Protein AF-A0A7X8IKF0-F1 (afdb_monomer)

Foldseek 3Di:
DVPDDDDDDDLQQLPCVVVVVPDPVNDAFEAEAAADPDALDPPGRDHSLLLVLLLCQLLCCVPVVDFNLVSQVCSVVVVVCCVVRHVVRVVSHPYYHHLHDPCLLLASLVRSVVRLVPDDPPGPCVVVSVVSNVVSVSHHHDDPVPDDLCRPSCSRVPNHPDDD

Secondary structure (DSSP, 8-state):
-TTPPPP--STTTT-GGGGTTS-GGG---EEEE-----BSSSS-B--HHHHHHHHHHHHHHHHH---HHHHHHHHHHHHHHHHHHTGGGGGG-SEEEE---TTHHHHHHHHHHHHHHTS-TTSTTHHHHHHHHHHHHTSPP--GGGS-TT-GGGGTTS--SS--

Mean predicted aligned error: 3.96 Å

Radius of gyration: 17.95 Å; Cα contacts (8 Å, |Δi|>4): 176; chains: 1; bounding box: 54×36×44 Å

Structure (mmCIF, N/CA/C/O backbone):
data_AF-A0A7X8IKF0-F1
#
_entry.id   AF-A0A7X8IKF0-F1
#
loop_
_atom_site.group_PDB
_atom_site.id
_atom_site.type_symbol
_atom_site.label_atom_id
_atom_site.label_alt_id
_atom_site.label_comp_id
_atom_site.label_asym_id
_atom_site.label_entity_id
_atom_site.label_seq_id
_atom_site.pdbx_PDB_ins_code
_atom_site.Cartn_x
_atom_site.Cartn_y
_atom_site.Cartn_z
_atom_site.occupancy
_atom_site.B_iso_or_equiv
_atom_site.auth_seq_id
_atom_site.auth_comp_id
_atom_site.auth_asym_id
_atom_site.auth_atom_id
_atom_site.pdbx_PDB_model_num
ATOM 1 N N . GLY A 1 1 ? -30.289 -1.274 11.430 1.00 74.12 1 GLY A N 1
ATOM 2 C CA . GLY A 1 1 ? -31.127 -1.846 12.493 1.00 74.12 1 GLY A CA 1
ATOM 3 C C . GLY A 1 1 ? -30.448 -1.643 13.827 1.00 74.12 1 GLY A C 1
ATOM 4 O O . GLY A 1 1 ? -29.285 -1.262 13.840 1.00 74.12 1 GLY A O 1
ATOM 5 N N . GLU A 1 2 ? -31.164 -1.858 14.930 1.00 81.75 2 GLU A N 1
ATOM 6 C CA . GLU A 1 2 ? -30.602 -1.733 16.288 1.00 81.75 2 GLU A CA 1
ATOM 7 C C . GLU A 1 2 ? -29.475 -2.749 16.566 1.00 81.75 2 GLU A C 1
ATOM 9 O O . GLU A 1 2 ? -28.573 -2.437 17.336 1.00 81.75 2 GLU A O 1
ATOM 14 N N . ASP A 1 3 ? -29.466 -3.890 15.865 1.00 89.31 3 ASP A N 1
ATOM 15 C CA . ASP A 1 3 ? -28.432 -4.937 15.964 1.00 89.31 3 ASP A CA 1
ATOM 16 C C . ASP A 1 3 ? -27.360 -4.872 14.857 1.00 89.31 3 ASP A C 1
ATOM 18 O O . ASP A 1 3 ? -26.496 -5.748 14.763 1.00 89.31 3 ASP A O 1
ATOM 22 N N . ASP A 1 4 ? -27.408 -3.861 13.985 1.00 90.56 4 ASP A N 1
ATOM 23 C CA . ASP A 1 4 ? -26.472 -3.769 12.863 1.00 90.56 4 ASP A CA 1
ATOM 24 C C . ASP A 1 4 ? -25.158 -3.098 13.273 1.00 90.56 4 ASP A C 1
ATOM 26 O O . ASP A 1 4 ? -25.119 -2.161 14.072 1.00 90.56 4 ASP A O 1
ATOM 30 N N . VAL A 1 5 ? -24.068 -3.524 12.635 1.00 91.88 5 VAL A N 1
ATOM 31 C CA . VAL A 1 5 ? -22.753 -2.890 12.764 1.00 91.88 5 VAL A CA 1
ATOM 32 C C . VAL A 1 5 ? -22.505 -1.983 11.563 1.00 91.88 5 VAL A C 1
ATOM 34 O O . VAL A 1 5 ? -22.558 -2.423 10.415 1.00 91.88 5 VAL A O 1
ATOM 37 N N . LEU A 1 6 ? -22.178 -0.716 11.824 1.00 92.50 6 LEU A N 1
ATOM 38 C CA . LEU A 1 6 ? -21.689 0.202 10.799 1.00 92.50 6 LEU A CA 1
ATOM 39 C C . LEU A 1 6 ? -20.176 0.030 10.632 1.00 92.50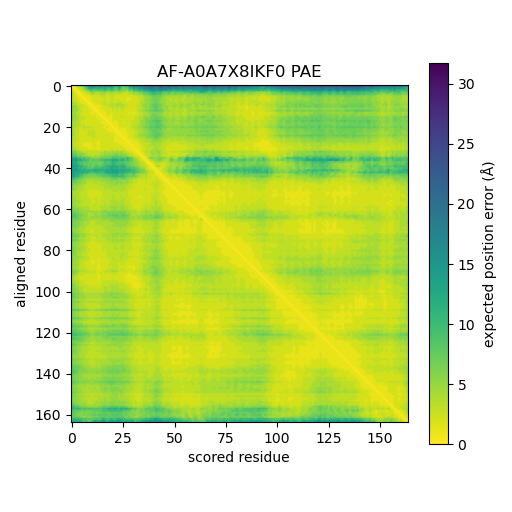 6 LEU A C 1
ATOM 41 O O . LEU A 1 6 ? -19.413 0.266 11.568 1.00 92.50 6 LEU A O 1
ATOM 45 N N . VAL A 1 7 ? -19.740 -0.317 9.422 1.00 94.25 7 VAL A N 1
ATOM 46 C CA . VAL A 1 7 ? -18.319 -0.324 9.060 1.00 94.25 7 VAL A CA 1
ATOM 47 C C . VAL A 1 7 ? -17.986 0.972 8.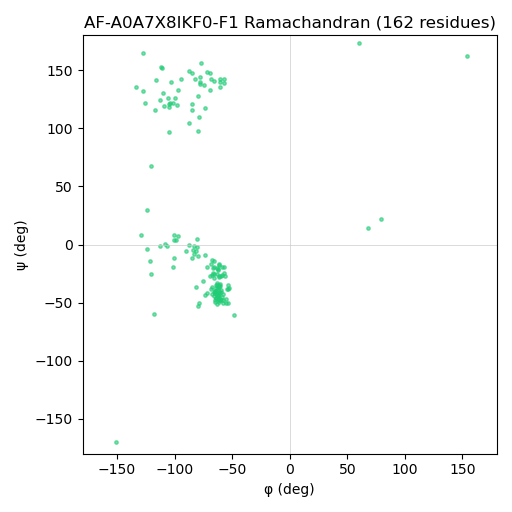332 1.00 94.25 7 VAL A C 1
ATOM 49 O O . VAL A 1 7 ? -18.551 1.268 7.282 1.00 94.25 7 VAL A O 1
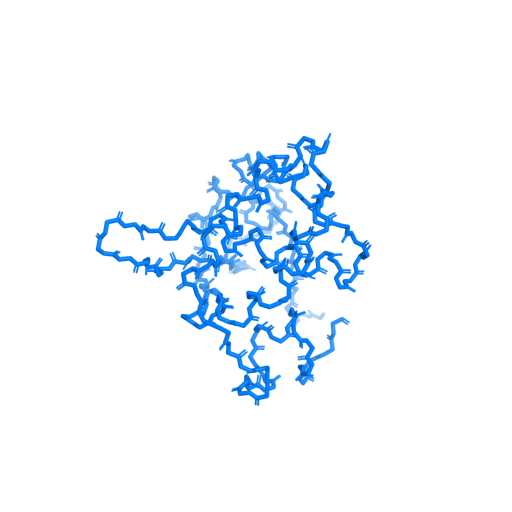ATOM 52 N N . MET A 1 8 ? -17.055 1.742 8.893 1.00 93.38 8 MET A N 1
ATOM 53 C CA . MET A 1 8 ? -16.490 2.931 8.260 1.00 93.38 8 MET A CA 1
ATOM 54 C C . MET A 1 8 ? -15.050 2.635 7.852 1.00 93.38 8 MET A C 1
ATOM 56 O O . MET A 1 8 ? -14.210 2.367 8.709 1.00 93.38 8 MET A O 1
ATOM 60 N N . GLU A 1 9 ? -14.755 2.711 6.557 1.00 93.75 9 GLU A N 1
ATOM 61 C CA . GLU A 1 9 ? -13.388 2.624 6.048 1.00 93.75 9 GLU A CA 1
ATOM 62 C C . GLU A 1 9 ? -12.904 3.964 5.490 1.00 93.75 9 GLU A C 1
ATOM 64 O O . GLU A 1 9 ? -13.678 4.796 5.016 1.00 93.75 9 GLU A O 1
ATOM 69 N N . GLY A 1 10 ? -11.594 4.182 5.551 1.00 92.56 10 GLY A N 1
ATOM 70 C CA . GLY A 1 10 ? -10.968 5.365 4.983 1.00 92.56 10 GLY A CA 1
ATOM 71 C C . GLY A 1 10 ? -9.667 5.721 5.680 1.00 92.56 10 GLY A C 1
ATOM 72 O O . GLY A 1 10 ? -9.398 5.311 6.809 1.00 92.56 10 GLY A O 1
ATOM 73 N N . ILE A 1 11 ? -8.861 6.542 5.010 1.00 91.69 11 ILE A N 1
ATOM 74 C CA . ILE A 1 11 ? -7.538 6.945 5.505 1.00 91.69 11 ILE A CA 1
ATOM 75 C C . ILE A 1 11 ? -7.600 7.753 6.810 1.00 91.69 11 ILE A C 1
ATOM 77 O O . ILE A 1 11 ? -6.629 7.793 7.546 1.00 91.69 11 ILE A O 1
ATOM 81 N N . HIS A 1 12 ? -8.743 8.356 7.131 1.00 93.06 12 HIS A N 1
ATOM 82 C CA . HIS A 1 12 ? -8.936 9.139 8.351 1.00 93.06 12 HIS A CA 1
ATOM 83 C C . HIS A 1 12 ? -9.681 8.376 9.456 1.00 93.06 12 HIS A C 1
ATOM 85 O O . HIS A 1 12 ? -9.977 8.971 10.485 1.00 93.06 12 HIS A O 1
ATOM 91 N N . GLY A 1 13 ? -10.004 7.089 9.272 1.00 92.25 13 GLY A N 1
ATOM 92 C CA . GLY A 1 13 ? -10.953 6.358 10.128 1.00 92.25 13 GLY A CA 1
ATOM 93 C C . GLY A 1 13 ? -10.597 6.282 11.620 1.00 92.25 13 GLY A C 1
ATOM 94 O O . GLY A 1 13 ? -11.479 6.071 12.445 1.00 92.25 13 GLY A O 1
ATOM 95 N N . LEU A 1 14 ? -9.328 6.499 11.982 1.00 94.12 14 LEU A N 1
ATOM 96 C CA . LEU A 1 14 ? -8.857 6.524 13.376 1.00 94.12 14 LEU A CA 1
ATOM 97 C C . LEU A 1 14 ? -8.900 7.916 14.023 1.00 94.12 14 LEU A C 1
ATOM 99 O O . LEU A 1 14 ? -8.608 8.058 15.211 1.00 94.12 14 LEU A O 1
ATOM 103 N N . ASN A 1 15 ? -9.241 8.951 13.257 1.00 94.25 15 ASN A N 1
ATOM 104 C CA . ASN A 1 15 ? -9.368 10.303 13.770 1.00 94.25 15 ASN A CA 1
ATOM 105 C C . ASN A 1 15 ? -10.708 10.454 14.503 1.00 94.25 15 ASN A C 1
ATOM 107 O O . ASN A 1 15 ? -11.772 10.498 13.880 1.00 94.25 15 ASN A O 1
ATOM 111 N N . ASP A 1 16 ? -10.655 10.579 15.831 1.00 92.00 16 ASP A N 1
ATOM 112 C CA . ASP A 1 16 ? -11.846 10.703 16.675 1.00 92.00 16 ASP A CA 1
ATOM 113 C C . ASP A 1 16 ? -12.695 11.946 16.354 1.00 92.00 16 ASP A C 1
ATOM 115 O O . ASP A 1 16 ? -13.884 11.948 16.668 1.00 92.00 16 ASP A O 1
ATOM 119 N N . LEU A 1 17 ? -12.156 12.957 15.653 1.00 93.06 17 LEU A N 1
ATOM 120 C CA . LEU A 1 17 ? -12.950 14.089 15.157 1.00 93.06 17 LEU A CA 1
ATOM 121 C C . LEU A 1 17 ? -14.063 13.652 14.194 1.00 93.06 17 LEU A C 1
ATOM 123 O O . LEU A 1 17 ? -15.140 14.242 14.210 1.00 93.06 17 LEU A O 1
ATOM 127 N N . LEU A 1 18 ? -13.844 12.602 13.391 1.00 91.50 18 LEU A N 1
ATOM 128 C CA . LEU A 1 18 ? -14.869 12.085 12.473 1.00 91.50 18 LEU A CA 1
ATOM 129 C C . LEU A 1 18 ? -16.057 11.455 13.201 1.00 91.50 18 LEU A C 1
ATOM 131 O O . LEU A 1 18 ? -17.155 11.400 12.656 1.00 91.50 18 LEU A O 1
ATOM 135 N N . THR A 1 19 ? -15.833 10.955 14.416 1.00 93.31 19 THR A N 1
ATOM 136 C CA . THR A 1 19 ? -16.830 10.223 15.208 1.00 93.31 19 THR A CA 1
ATOM 137 C C . THR A 1 19 ? -17.033 10.863 16.579 1.00 93.31 19 THR A C 1
ATOM 139 O O . THR A 1 19 ? -17.360 10.178 17.546 1.00 93.31 19 THR A O 1
ATOM 142 N N . ALA A 1 20 ? -16.847 12.184 16.676 1.00 94.69 20 ALA A N 1
ATOM 143 C CA . ALA A 1 20 ? -16.880 12.913 17.943 1.00 94.69 20 ALA A CA 1
ATOM 144 C C . ALA A 1 20 ? -18.236 12.811 18.665 1.00 94.69 20 ALA A C 1
ATOM 146 O O . ALA A 1 20 ? -18.291 12.861 19.891 1.00 94.69 20 ALA A O 1
ATOM 147 N N . SER A 1 21 ? -19.328 12.628 17.917 1.00 95.50 21 SER A N 1
ATOM 148 C CA . SER A 1 21 ? -20.678 12.427 18.456 1.00 95.50 21 SER A CA 1
ATOM 149 C C . SER A 1 21 ? -20.956 10.995 18.933 1.00 95.50 21 SER A C 1
ATOM 151 O O . SER A 1 21 ? -21.984 10.759 19.566 1.00 95.50 21 SER A O 1
ATOM 153 N N . VAL A 1 22 ? -20.070 10.035 18.647 1.00 94.25 22 VAL A N 1
ATOM 154 C CA . VAL A 1 22 ? -20.255 8.617 18.981 1.00 94.25 22 VAL A CA 1
ATOM 155 C C . VAL A 1 22 ? -19.439 8.266 20.233 1.00 94.25 22 VAL A C 1
ATOM 157 O O . VAL A 1 22 ? -18.210 8.402 20.222 1.00 94.25 22 VAL A O 1
ATOM 160 N N . PRO A 1 23 ? -20.073 7.771 21.317 1.00 95.12 23 PRO A N 1
ATOM 161 C CA . PRO A 1 23 ? -19.364 7.370 22.530 1.00 95.12 23 PRO A CA 1
ATOM 162 C C . PRO A 1 23 ? -18.288 6.311 22.262 1.00 95.12 23 PRO A C 1
ATOM 164 O O . PRO A 1 23 ? -18.533 5.349 21.540 1.00 95.12 23 PRO A O 1
ATOM 167 N N . ALA A 1 24 ? -17.120 6.435 22.902 1.00 93.31 24 ALA A N 1
ATOM 168 C CA . ALA A 1 24 ? -15.980 5.530 22.695 1.00 93.31 24 ALA A CA 1
ATOM 169 C C . ALA A 1 24 ? -16.312 4.044 22.905 1.00 93.31 24 ALA A C 1
ATOM 171 O O . ALA A 1 24 ? -15.889 3.214 22.115 1.00 93.31 24 ALA A O 1
ATOM 172 N N . LYS A 1 25 ? -17.146 3.720 23.902 1.00 94.75 25 LYS A N 1
ATOM 173 C CA . LYS A 1 25 ? -17.599 2.346 24.186 1.00 94.75 25 LYS A CA 1
ATOM 174 C C . LYS A 1 25 ? -18.390 1.679 23.050 1.00 94.75 25 LYS A C 1
ATOM 176 O O . LYS A 1 25 ? -18.557 0.468 23.068 1.00 94.75 25 LYS A O 1
ATOM 181 N N . ASN A 1 26 ? -18.890 2.466 22.097 1.00 94.06 26 ASN A N 1
ATOM 182 C CA . ASN A 1 26 ? -19.637 1.984 20.937 1.00 94.06 26 ASN A CA 1
ATOM 183 C C . ASN A 1 26 ? -18.755 1.927 19.677 1.00 94.06 26 ASN A C 1
ATOM 185 O O . ASN A 1 26 ? -19.274 1.749 18.578 1.00 94.06 26 ASN A O 1
ATOM 189 N N . LYS A 1 27 ? -17.439 2.141 19.810 1.00 94.81 27 LYS A N 1
ATOM 190 C CA . LYS A 1 27 ? -16.481 2.155 18.705 1.00 94.81 27 LYS A CA 1
ATOM 191 C C . LYS A 1 27 ? -15.491 1.009 18.867 1.00 94.81 27 LYS A C 1
ATOM 193 O O . LYS A 1 27 ? -15.039 0.731 19.970 1.00 94.81 27 LYS A O 1
ATOM 198 N N . VAL A 1 28 ? -15.133 0.400 17.743 1.00 96.06 28 VAL A N 1
ATOM 199 C CA . VAL A 1 28 ? -13.964 -0.473 17.622 1.00 96.06 28 VAL A CA 1
ATOM 200 C C . VAL A 1 28 ? -13.119 0.068 16.480 1.00 96.06 28 VAL A C 1
ATOM 202 O O . VAL A 1 28 ? -13.600 0.212 15.356 1.00 96.06 28 VAL A O 1
ATOM 205 N N . LYS A 1 29 ? -11.869 0.409 16.774 1.00 96.44 29 LYS A N 1
ATOM 206 C CA . LYS A 1 29 ? -10.918 1.016 15.847 1.00 96.44 29 LYS A CA 1
ATOM 207 C C . LYS A 1 29 ? -9.897 -0.028 15.411 1.00 96.44 29 LYS A C 1
ATOM 209 O O . LYS A 1 29 ? -9.147 -0.558 16.226 1.00 96.44 29 LYS A O 1
ATOM 214 N N . ILE A 1 30 ? -9.861 -0.320 14.114 1.00 96.81 30 ILE A N 1
ATOM 215 C CA . ILE A 1 30 ? -8.927 -1.283 13.521 1.00 96.81 30 ILE A CA 1
ATOM 216 C C . ILE A 1 30 ? -7.960 -0.520 12.624 1.00 96.81 30 ILE A C 1
ATOM 218 O O . ILE A 1 30 ? -8.384 0.173 11.699 1.00 96.81 30 ILE A O 1
ATOM 222 N N . TYR A 1 31 ? -6.662 -0.672 12.868 1.00 96.69 31 TYR A N 1
ATOM 223 C CA . TYR A 1 31 ? -5.628 -0.165 11.976 1.00 96.69 31 TYR A CA 1
ATOM 224 C C . TYR A 1 31 ? -5.015 -1.309 11.175 1.00 96.69 31 TYR A C 1
ATOM 226 O O . TYR A 1 31 ? -4.475 -2.267 11.729 1.00 96.69 31 TYR A O 1
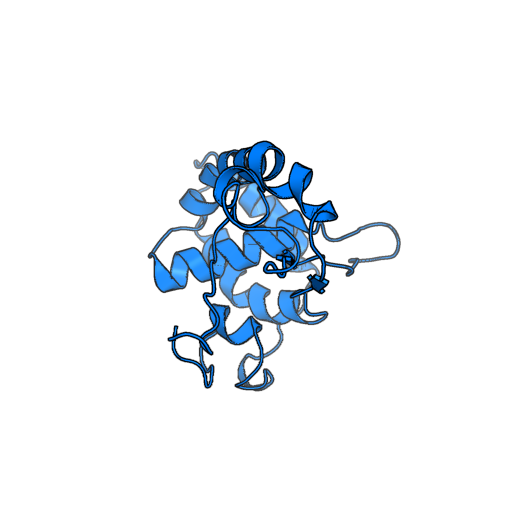ATOM 234 N N . VAL A 1 32 ? -5.095 -1.201 9.849 1.00 94.50 32 VAL A N 1
ATOM 235 C CA . VAL A 1 32 ? -4.502 -2.163 8.920 1.00 94.50 32 VAL A CA 1
ATOM 236 C C . VAL A 1 32 ? -3.242 -1.558 8.316 1.00 94.50 32 VAL A C 1
ATOM 238 O O . VAL A 1 32 ? -3.296 -0.533 7.639 1.00 94.50 32 VAL A O 1
ATOM 241 N N . SER A 1 33 ? -2.105 -2.218 8.519 1.00 92.31 33 SER A N 1
ATOM 242 C CA . SER A 1 33 ? -0.816 -1.799 7.963 1.00 92.31 33 SER A CA 1
ATOM 243 C C . SER A 1 33 ? -0.145 -2.944 7.209 1.00 92.31 33 SER A C 1
ATOM 245 O O . SER A 1 33 ? -0.548 -4.095 7.318 1.00 92.31 33 SER A O 1
ATOM 247 N N . ALA A 1 34 ? 0.860 -2.642 6.393 1.00 90.56 34 ALA A N 1
ATOM 248 C CA . ALA A 1 34 ? 1.646 -3.631 5.655 1.00 90.56 34 ALA A CA 1
ATOM 249 C C . ALA A 1 34 ? 3.112 -3.510 6.074 1.00 90.56 34 ALA A C 1
ATOM 251 O O . ALA A 1 34 ? 3.951 -3.039 5.310 1.00 90.56 34 ALA A O 1
ATOM 252 N N . LEU A 1 35 ? 3.407 -3.864 7.325 1.00 88.94 35 LEU A N 1
ATOM 253 C CA . LEU A 1 35 ? 4.724 -3.712 7.935 1.00 88.94 35 LEU A CA 1
ATOM 254 C C . LEU A 1 35 ? 5.635 -4.853 7.474 1.00 88.94 35 LEU A C 1
ATOM 256 O O . LEU A 1 35 ? 5.576 -5.968 8.000 1.00 88.94 35 LEU A O 1
ATOM 260 N N . ASN A 1 36 ? 6.462 -4.586 6.463 1.00 82.88 36 ASN A N 1
ATOM 261 C CA . ASN A 1 36 ? 7.431 -5.559 5.973 1.00 82.88 36 ASN A CA 1
ATOM 262 C C . ASN A 1 36 ? 8.553 -5.785 6.998 1.00 82.88 36 ASN A C 1
ATOM 264 O O . ASN A 1 36 ? 9.148 -4.833 7.515 1.00 82.88 36 ASN A O 1
ATOM 268 N N . GLN A 1 37 ? 8.855 -7.060 7.237 1.00 79.56 37 GLN A N 1
ATOM 269 C CA . GLN A 1 37 ? 9.885 -7.5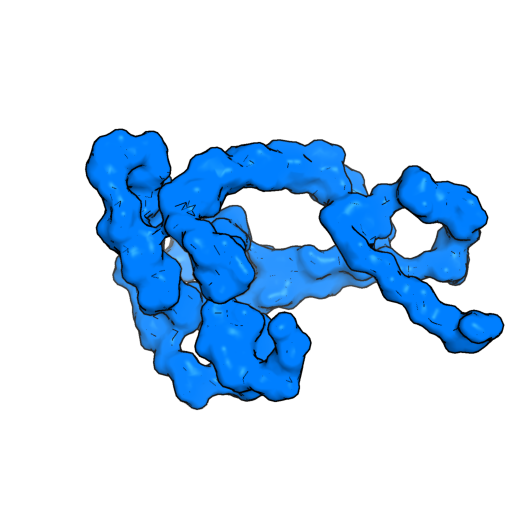16 8.176 1.00 79.56 37 GLN A CA 1
ATOM 270 C C . GLN A 1 37 ? 11.072 -8.194 7.473 1.00 79.56 37 GLN A C 1
ATOM 272 O O . GLN A 1 37 ? 12.019 -8.606 8.133 1.00 79.56 37 GLN A O 1
ATOM 277 N N . LEU A 1 38 ? 11.030 -8.325 6.143 1.00 84.56 38 LEU A N 1
ATOM 278 C CA . LEU A 1 38 ? 12.090 -8.979 5.382 1.00 84.56 38 LEU A CA 1
ATOM 279 C C . LEU A 1 38 ? 13.300 -8.072 5.187 1.00 84.56 38 LEU A C 1
ATOM 281 O O . LEU A 1 38 ? 13.169 -6.901 4.819 1.00 84.56 38 LEU A O 1
ATOM 285 N N . ASN A 1 39 ? 14.471 -8.682 5.315 1.00 85.44 39 ASN A N 1
ATOM 286 C CA . ASN A 1 39 ? 15.738 -8.101 4.913 1.00 85.44 39 ASN A CA 1
ATOM 287 C C . ASN A 1 39 ? 16.294 -8.868 3.706 1.00 85.44 39 ASN A C 1
ATOM 289 O O . ASN A 1 39 ? 15.993 -10.047 3.522 1.00 85.44 39 ASN A O 1
ATOM 293 N N . ILE A 1 40 ? 17.096 -8.193 2.886 1.00 83.31 40 ILE A N 1
ATOM 294 C CA . ILE A 1 40 ? 17.874 -8.821 1.809 1.00 83.31 40 ILE A CA 1
ATOM 295 C C . ILE A 1 40 ? 19.018 -9.636 2.425 1.00 83.31 40 ILE A C 1
ATOM 297 O O . ILE A 1 40 ? 19.277 -10.763 2.011 1.00 83.31 40 ILE A O 1
ATOM 301 N N . ASP A 1 41 ? 19.666 -9.070 3.442 1.00 82.38 41 ASP A N 1
ATOM 302 C CA . ASP A 1 41 ? 20.717 -9.694 4.241 1.00 82.38 41 ASP A CA 1
ATOM 303 C C . ASP A 1 41 ? 20.712 -9.109 5.670 1.00 82.38 41 ASP A C 1
ATOM 305 O O . ASP A 1 41 ? 19.793 -8.390 6.058 1.00 82.38 41 ASP A O 1
ATOM 309 N N . ASN A 1 42 ? 21.730 -9.408 6.478 1.00 83.88 42 ASN A N 1
ATOM 310 C CA . ASN A 1 42 ? 21.796 -8.962 7.876 1.00 83.88 42 ASN A CA 1
ATOM 311 C C . ASN A 1 42 ? 21.915 -7.436 8.065 1.00 83.88 42 ASN A C 1
ATOM 313 O O . ASN A 1 42 ? 21.717 -6.956 9.178 1.00 83.88 42 ASN A O 1
ATOM 317 N N . HIS A 1 43 ? 22.239 -6.679 7.017 1.00 85.81 43 HIS A N 1
ATOM 318 C CA . HIS A 1 43 ? 22.494 -5.237 7.075 1.00 85.81 43 HIS A CA 1
ATOM 319 C C . HIS A 1 43 ? 21.535 -4.435 6.184 1.00 85.81 43 HIS A C 1
ATOM 321 O O . HIS A 1 43 ? 21.262 -3.268 6.460 1.00 85.81 43 HIS A O 1
ATOM 327 N N . ASN A 1 44 ? 20.985 -5.056 5.139 1.00 83.62 44 ASN A N 1
ATOM 328 C CA . ASN A 1 44 ? 20.127 -4.416 4.152 1.00 83.62 44 ASN A CA 1
ATOM 329 C C . ASN A 1 44 ? 18.661 -4.792 4.374 1.00 83.62 44 ASN A C 1
ATOM 331 O O . ASN A 1 44 ? 18.179 -5.830 3.914 1.00 83.62 44 ASN A O 1
ATOM 335 N N . ARG A 1 45 ? 17.923 -3.919 5.064 1.00 87.06 45 ARG A N 1
ATOM 336 C CA . ARG A 1 45 ? 16.473 -4.058 5.245 1.00 87.06 45 ARG A CA 1
ATOM 337 C C . ARG A 1 45 ?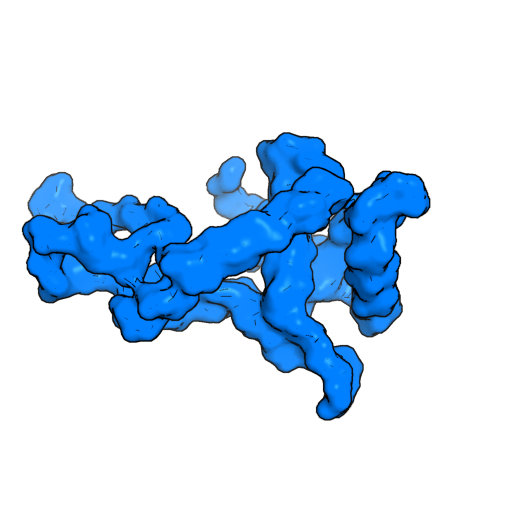 15.713 -3.635 3.990 1.00 87.06 45 ARG A C 1
ATOM 339 O O . ARG A 1 45 ? 16.063 -2.640 3.365 1.00 87.06 45 ARG A O 1
ATOM 346 N N . ILE A 1 46 ? 14.610 -4.323 3.689 1.00 90.19 46 ILE A N 1
ATOM 347 C CA . ILE A 1 46 ? 13.646 -3.855 2.688 1.00 90.19 46 ILE A CA 1
ATOM 348 C C . ILE A 1 46 ? 12.660 -2.888 3.364 1.00 90.19 46 ILE A C 1
ATOM 350 O O . ILE A 1 46 ? 11.904 -3.311 4.252 1.00 90.19 46 ILE A O 1
ATOM 354 N N . PRO A 1 47 ? 12.636 -1.597 2.982 1.00 91.56 47 PRO A N 1
ATOM 355 C CA . PRO A 1 47 ? 11.759 -0.621 3.610 1.00 91.56 47 PRO A CA 1
ATOM 356 C C . PRO A 1 47 ? 10.283 -0.989 3.445 1.00 91.56 47 PRO A C 1
ATOM 358 O O . PRO A 1 47 ? 9.812 -1.293 2.351 1.00 91.56 47 PRO A O 1
ATOM 361 N N . THR A 1 48 ? 9.512 -0.874 4.528 1.00 92.44 48 THR A N 1
ATOM 362 C CA . THR A 1 48 ? 8.046 -1.019 4.493 1.00 92.44 48 THR A CA 1
ATOM 363 C C . THR A 1 48 ? 7.402 -0.115 3.437 1.00 92.44 48 THR A C 1
ATOM 365 O O . THR A 1 48 ? 6.450 -0.514 2.768 1.00 92.44 48 THR A O 1
ATOM 368 N N . THR A 1 49 ? 7.924 1.100 3.266 1.0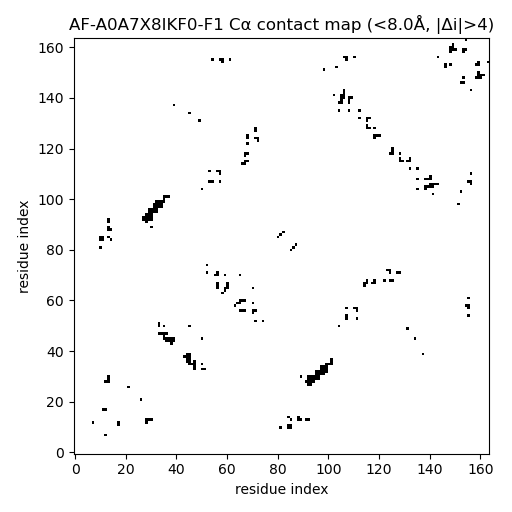0 93.88 49 THR A N 1
ATOM 369 C CA . THR A 1 49 ? 7.449 2.061 2.265 1.00 93.88 49 THR A CA 1
ATOM 370 C C . THR A 1 49 ? 7.570 1.527 0.844 1.00 93.88 49 THR A C 1
ATOM 372 O O . THR A 1 49 ? 6.666 1.758 0.049 1.00 93.88 49 THR A O 1
ATOM 375 N N . ASP A 1 50 ? 8.618 0.763 0.541 1.00 94.69 50 ASP A N 1
ATOM 376 C CA . ASP A 1 50 ? 8.848 0.224 -0.798 1.00 94.69 50 ASP A CA 1
ATOM 377 C C . ASP A 1 50 ? 7.883 -0.918 -1.098 1.00 94.69 50 ASP A C 1
ATOM 379 O O . ASP A 1 50 ? 7.253 -0.928 -2.152 1.00 94.69 50 ASP A O 1
ATOM 383 N N . CYS A 1 51 ? 7.664 -1.831 -0.146 1.00 94.50 51 CYS A N 1
ATOM 384 C CA . CYS A 1 51 ? 6.641 -2.868 -0.297 1.00 94.50 51 CYS A CA 1
ATOM 385 C C . CYS A 1 51 ? 5.247 -2.255 -0.514 1.00 94.50 51 CYS A C 1
ATOM 387 O O . CYS A 1 51 ? 4.500 -2.688 -1.393 1.00 94.50 51 CYS A O 1
ATOM 389 N N . ARG A 1 52 ? 4.906 -1.202 0.242 1.00 95.50 52 ARG A N 1
ATOM 390 C CA . ARG A 1 52 ? 3.632 -0.475 0.094 1.00 95.50 52 ARG A CA 1
ATOM 391 C C . ARG A 1 52 ? 3.523 0.232 -1.256 1.00 95.50 52 ARG A C 1
ATOM 393 O O . ARG A 1 52 ? 2.458 0.194 -1.871 1.00 95.50 52 ARG A O 1
ATOM 400 N N . LEU A 1 53 ? 4.613 0.825 -1.737 1.00 96.88 53 LEU A N 1
ATOM 401 C CA . LEU A 1 53 ? 4.683 1.439 -3.059 1.00 96.88 53 LEU A CA 1
ATOM 402 C C . LEU A 1 53 ? 4.489 0.400 -4.170 1.00 96.88 53 LEU A C 1
ATOM 404 O O . LEU A 1 53 ? 3.715 0.644 -5.091 1.00 96.88 53 LEU A O 1
ATOM 408 N N . LEU A 1 54 ? 5.110 -0.778 -4.064 1.00 97.00 54 LEU A N 1
ATOM 409 C CA . LEU A 1 54 ? 4.939 -1.864 -5.035 1.00 97.00 54 LEU A CA 1
ATOM 410 C C . LEU A 1 54 ? 3.497 -2.386 -5.060 1.00 97.00 54 LEU A C 1
ATOM 412 O O . LEU A 1 54 ? 2.917 -2.494 -6.141 1.00 97.00 54 LEU A O 1
ATOM 416 N N . ARG A 1 55 ? 2.884 -2.630 -3.891 1.00 96.00 55 ARG A N 1
ATOM 417 C CA . ARG A 1 55 ? 1.449 -2.968 -3.791 1.00 96.00 55 ARG A CA 1
ATOM 418 C C . ARG A 1 55 ? 0.590 -1.927 -4.497 1.00 96.00 55 ARG A C 1
ATOM 420 O O . ARG A 1 55 ? -0.245 -2.264 -5.334 1.00 96.00 55 ARG A O 1
ATOM 427 N N . ARG A 1 56 ? 0.822 -0.649 -4.182 1.00 95.56 56 ARG A N 1
ATOM 428 C CA . ARG A 1 56 ? 0.081 0.464 -4.775 1.00 95.56 56 ARG A CA 1
ATOM 429 C C . ARG A 1 56 ? 0.277 0.537 -6.282 1.00 95.56 56 ARG A C 1
ATOM 431 O O . ARG A 1 56 ? -0.699 0.737 -6.984 1.00 95.56 56 ARG A O 1
ATOM 438 N N . MET A 1 57 ? 1.496 0.365 -6.776 1.00 97.25 57 MET A N 1
ATOM 439 C CA . MET A 1 57 ? 1.806 0.413 -8.203 1.00 97.25 57 MET A CA 1
ATOM 440 C C . MET A 1 57 ? 1.071 -0.678 -8.977 1.00 97.25 57 MET A C 1
ATOM 442 O O . MET A 1 57 ? 0.434 -0.380 -9.982 1.00 97.25 57 MET A O 1
ATOM 446 N N . VAL A 1 58 ? 1.113 -1.921 -8.489 1.00 96.69 58 VAL A N 1
ATOM 447 C CA . VAL A 1 58 ? 0.423 -3.042 -9.138 1.00 96.69 58 VAL A CA 1
ATOM 448 C C . VAL A 1 58 ? -1.093 -2.829 -9.110 1.00 96.69 58 VAL A C 1
ATOM 450 O O . VAL A 1 58 ? -1.743 -2.928 -10.148 1.00 96.69 58 VAL A O 1
ATOM 453 N N . ARG A 1 59 ? -1.651 -2.438 -7.958 1.00 94.31 59 ARG A N 1
ATOM 454 C CA . ARG A 1 59 ? -3.087 -2.160 -7.812 1.00 94.31 59 ARG A CA 1
ATOM 455 C C . ARG A 1 59 ? -3.548 -0.985 -8.676 1.00 94.31 59 ARG A C 1
ATOM 457 O O . ARG A 1 59 ? -4.533 -1.094 -9.396 1.00 94.31 59 ARG A O 1
ATOM 464 N N . ASP A 1 60 ? -2.866 0.154 -8.597 1.00 94.19 60 ASP A N 1
ATOM 465 C CA . ASP A 1 60 ? -3.246 1.364 -9.328 1.00 94.19 60 ASP A CA 1
ATOM 466 C C . ASP A 1 60 ? -3.145 1.130 -10.848 1.00 94.19 60 ASP A C 1
ATOM 468 O O . ASP A 1 60 ? -3.991 1.616 -11.598 1.00 94.19 60 ASP A O 1
ATOM 472 N N . HIS A 1 61 ? -2.180 0.330 -11.313 1.00 95.44 61 HIS A N 1
ATOM 473 C CA . HIS A 1 61 ? -2.131 -0.092 -12.711 1.00 95.44 61 HIS A CA 1
ATOM 474 C C . HIS A 1 61 ? -3.331 -0.968 -13.088 1.00 95.44 61 HIS A C 1
ATOM 476 O O . HIS A 1 61 ? -4.014 -0.688 -14.070 1.00 95.44 61 HIS A O 1
ATOM 482 N N . GLN A 1 62 ? -3.619 -1.992 -12.283 1.00 91.38 62 GLN A N 1
ATOM 483 C CA . GLN A 1 62 ? -4.665 -2.970 -12.567 1.00 91.38 62 GLN A CA 1
ATOM 484 C C . GLN A 1 62 ? -6.079 -2.374 -12.551 1.00 91.38 62 GLN A C 1
ATOM 486 O O . GLN A 1 62 ? -6.869 -2.662 -13.446 1.00 91.38 62 GLN A O 1
ATOM 491 N N . TYR A 1 63 ? -6.404 -1.546 -11.556 1.00 90.25 63 TYR A N 1
ATOM 492 C CA . TYR A 1 63 ? -7.771 -1.049 -11.351 1.00 90.25 63 TYR A CA 1
ATOM 493 C C . TYR A 1 63 ? -7.997 0.378 -11.858 1.00 90.25 63 TYR A C 1
ATOM 495 O O . TYR A 1 63 ? -9.141 0.788 -12.033 1.00 90.25 63 TYR A O 1
ATOM 503 N N . ARG A 1 64 ? -6.933 1.167 -12.061 1.00 90.56 64 ARG A N 1
ATOM 504 C CA . ARG A 1 64 ? -7.040 2.588 -12.451 1.00 90.56 64 ARG A CA 1
ATOM 505 C C . ARG A 1 64 ? -6.287 2.924 -13.736 1.00 90.56 64 ARG A C 1
ATOM 507 O O . ARG A 1 64 ? -6.356 4.064 -14.184 1.00 90.56 64 ARG A O 1
ATOM 514 N N . GLY A 1 65 ? -5.563 1.965 -14.318 1.00 93.62 65 GLY A N 1
ATOM 515 C CA . GLY A 1 65 ? -4.787 2.166 -15.541 1.00 93.62 65 GLY A CA 1
ATOM 516 C C . GLY A 1 65 ? -3.582 3.095 -15.375 1.00 93.62 65 GLY A C 1
ATOM 517 O O . GLY A 1 65 ? -3.025 3.543 -16.374 1.00 93.62 65 GLY A O 1
ATOM 518 N N . TYR A 1 66 ? -3.165 3.405 -14.142 1.00 95.94 66 TYR A N 1
ATOM 519 C CA . TYR A 1 66 ? -2.015 4.281 -13.920 1.00 95.94 66 TYR A CA 1
ATOM 520 C C . TYR A 1 66 ? -0.709 3.614 -14.362 1.00 95.94 66 TYR A C 1
ATOM 522 O O . TYR A 1 66 ? -0.485 2.414 -14.186 1.00 95.94 66 TYR A O 1
ATOM 530 N N . SER A 1 67 ? 0.184 4.413 -14.936 1.00 96.94 67 SER A N 1
ATOM 531 C CA . SER A 1 67 ? 1.564 4.017 -15.208 1.00 96.94 67 SER A CA 1
ATOM 532 C C . SER A 1 67 ? 2.407 4.045 -13.929 1.00 96.94 67 SER A C 1
ATOM 534 O O . SER A 1 67 ? 2.135 4.815 -13.004 1.00 96.94 67 SER A O 1
ATOM 536 N N . ALA A 1 68 ? 3.506 3.277 -13.896 1.00 97.25 68 ALA A N 1
ATOM 537 C CA . ALA A 1 68 ? 4.470 3.342 -12.791 1.00 97.25 68 ALA A CA 1
ATOM 538 C C . ALA A 1 68 ? 4.968 4.771 -12.546 1.00 97.25 68 ALA A C 1
ATOM 540 O O . ALA A 1 68 ? 5.093 5.190 -11.400 1.00 97.25 68 ALA A O 1
ATOM 541 N N . ARG A 1 69 ? 5.190 5.545 -13.618 1.00 97.50 69 ARG A N 1
ATOM 542 C CA . ARG A 1 69 ? 5.579 6.956 -13.529 1.00 97.50 69 ARG A CA 1
ATOM 543 C C . ARG A 1 69 ? 4.584 7.761 -12.694 1.00 97.50 69 ARG A C 1
ATOM 545 O O . ARG A 1 69 ? 5.002 8.483 -11.800 1.00 97.50 69 ARG A O 1
ATOM 552 N N . GLU A 1 70 ? 3.289 7.644 -12.978 1.00 97.19 70 GLU A N 1
ATOM 553 C CA . GLU A 1 70 ? 2.252 8.398 -12.264 1.00 97.19 70 GLU A CA 1
ATOM 554 C C . GLU A 1 70 ? 2.173 8.009 -10.790 1.00 97.19 70 GLU A C 1
ATOM 556 O O . GLU A 1 70 ? 2.074 8.890 -9.934 1.00 97.19 70 GLU A O 1
ATOM 561 N N . THR A 1 71 ? 2.266 6.713 -10.479 1.00 97.19 71 THR A N 1
ATOM 562 C CA . THR A 1 71 ? 2.309 6.248 -9.087 1.00 97.19 71 THR A CA 1
ATOM 563 C C . THR A 1 71 ? 3.538 6.789 -8.357 1.00 97.19 71 THR A C 1
ATOM 565 O O . THR A 1 71 ? 3.398 7.302 -7.250 1.00 97.19 71 THR A O 1
ATOM 568 N N . LEU A 1 72 ? 4.723 6.717 -8.974 1.00 97.44 72 LEU A N 1
ATOM 569 C CA . LEU A 1 72 ? 5.975 7.199 -8.387 1.00 97.44 72 LEU A CA 1
ATOM 570 C C . LEU A 1 72 ? 5.943 8.709 -8.135 1.00 97.44 72 LEU A C 1
ATOM 572 O O . LEU A 1 72 ? 6.313 9.153 -7.054 1.00 97.44 72 LEU A O 1
ATOM 576 N N . THR A 1 73 ? 5.452 9.500 -9.094 1.00 95.81 73 THR A N 1
ATOM 577 C CA . THR A 1 73 ? 5.360 10.959 -8.939 1.00 95.81 73 THR A CA 1
ATOM 578 C C . THR A 1 73 ? 4.431 11.361 -7.792 1.00 95.81 73 THR A C 1
ATOM 580 O O . THR A 1 73 ? 4.744 12.294 -7.065 1.00 95.81 73 THR A O 1
ATOM 583 N N . ARG A 1 74 ? 3.320 10.643 -7.586 1.00 94.94 74 ARG A N 1
ATOM 584 C CA . ARG A 1 74 ? 2.349 10.937 -6.513 1.00 94.94 74 ARG A CA 1
ATOM 585 C C . ARG A 1 74 ? 2.735 10.354 -5.154 1.00 94.94 74 ARG A C 1
ATOM 587 O O . ARG A 1 74 ? 2.052 10.607 -4.165 1.00 94.94 74 ARG A O 1
ATOM 594 N N . TRP A 1 75 ? 3.774 9.521 -5.085 1.00 95.50 75 TRP A N 1
ATOM 595 C CA . TRP A 1 75 ? 4.106 8.796 -3.859 1.00 95.50 75 TRP A CA 1
ATOM 596 C C . TRP A 1 75 ? 4.493 9.730 -2.709 1.00 95.50 75 TRP A C 1
ATOM 598 O O . TRP A 1 75 ? 4.127 9.464 -1.567 1.00 95.50 75 TRP A O 1
ATOM 608 N N . VAL A 1 76 ? 5.160 10.847 -3.009 1.00 93.31 76 VAL A N 1
ATOM 609 C CA . VAL A 1 76 ? 5.528 11.857 -2.004 1.00 93.31 76 VAL A CA 1
ATOM 610 C C . VAL A 1 76 ? 4.279 12.454 -1.352 1.00 93.31 76 VAL A C 1
ATOM 612 O O . VAL A 1 76 ? 4.166 12.409 -0.130 1.00 93.31 76 VAL A O 1
ATOM 615 N N . ASP A 1 77 ? 3.296 12.887 -2.146 1.00 95.19 77 ASP A N 1
ATOM 616 C CA . ASP A 1 77 ? 2.036 13.450 -1.634 1.00 95.19 77 ASP A CA 1
ATOM 617 C C . ASP A 1 77 ? 1.275 12.445 -0.763 1.00 95.19 77 ASP A C 1
ATOM 619 O O . ASP A 1 77 ? 0.707 12.785 0.274 1.00 95.19 77 ASP A O 1
ATOM 623 N N . VAL A 1 78 ? 1.284 11.172 -1.171 1.00 94.81 78 VAL A N 1
ATOM 624 C CA . VAL A 1 78 ? 0.681 10.081 -0.398 1.00 94.81 78 VAL A CA 1
ATOM 625 C C . VAL A 1 78 ? 1.371 9.944 0.954 1.00 94.81 78 VAL A C 1
ATOM 627 O O . VAL A 1 78 ? 0.689 9.880 1.973 1.00 94.81 78 VAL A O 1
ATOM 630 N N . ARG A 1 79 ? 2.707 9.927 0.978 1.00 95.00 79 ARG A N 1
ATOM 631 C CA . ARG A 1 79 ? 3.491 9.823 2.213 1.00 95.00 79 ARG A CA 1
ATOM 632 C C . ARG A 1 79 ? 3.254 11.020 3.125 1.00 95.00 79 ARG A C 1
ATOM 634 O O . ARG A 1 79 ? 3.017 10.822 4.309 1.00 95.00 79 ARG A O 1
ATOM 641 N N . GLU A 1 80 ? 3.236 12.237 2.592 1.00 95.56 80 GLU A N 1
ATOM 642 C CA . GLU A 1 80 ? 2.900 13.423 3.382 1.00 95.56 80 GLU A CA 1
ATOM 643 C C . GLU A 1 80 ? 1.484 13.358 3.961 1.00 95.56 80 GLU A C 1
ATOM 645 O O . GLU A 1 80 ? 1.262 13.726 5.115 1.00 95.56 80 GLU A O 1
ATOM 650 N N . GLY A 1 81 ? 0.523 12.880 3.168 1.00 94.94 81 GLY A N 1
ATOM 651 C CA . GLY A 1 81 ? -0.842 12.653 3.622 1.00 94.94 81 GLY A CA 1
ATOM 652 C C . GLY A 1 81 ? -0.900 11.653 4.777 1.00 94.94 81 GLY A C 1
ATOM 653 O O . GLY A 1 81 ? -1.621 11.891 5.744 1.00 94.94 81 GLY A O 1
ATOM 654 N N . GLU A 1 82 ? -0.113 10.579 4.709 1.00 94.56 82 GLU A N 1
ATOM 655 C CA . GLU A 1 82 ? -0.006 9.566 5.763 1.00 94.56 82 GLU A CA 1
ATOM 656 C C . GLU A 1 82 ? 0.590 10.120 7.063 1.00 94.56 82 GLU A C 1
ATOM 658 O O . GLU A 1 82 ? 0.012 9.912 8.130 1.00 94.56 82 GLU A O 1
ATOM 663 N N . GLU A 1 83 ? 1.699 10.860 6.973 1.00 95.12 83 GLU A N 1
ATOM 664 C CA . GLU A 1 83 ? 2.372 11.481 8.126 1.00 95.12 83 GLU A CA 1
ATOM 665 C C . GLU A 1 83 ? 1.469 12.488 8.848 1.00 95.12 83 GLU A C 1
ATOM 667 O O . GLU A 1 83 ? 1.488 12.578 10.071 1.00 95.12 83 GLU A O 1
ATOM 672 N N . LYS A 1 84 ? 0.642 13.231 8.104 1.00 94.44 84 LYS A N 1
ATOM 673 C CA . LYS A 1 84 ? -0.256 14.242 8.683 1.00 94.44 84 LYS A CA 1
ATOM 674 C C . LYS A 1 84 ? -1.538 13.634 9.251 1.00 94.44 84 LYS A C 1
ATOM 676 O O . LYS A 1 84 ? -2.052 14.122 10.252 1.00 94.44 84 LYS A O 1
ATOM 681 N N . ASN A 1 85 ? -2.082 12.607 8.597 1.00 93.69 85 ASN A N 1
ATOM 682 C CA . ASN A 1 85 ? -3.473 12.204 8.812 1.00 93.69 85 ASN A CA 1
ATOM 683 C C . ASN A 1 85 ? -3.681 10.769 9.296 1.00 93.69 85 ASN A C 1
ATOM 685 O O . ASN A 1 85 ? -4.794 10.454 9.707 1.00 93.69 85 ASN A O 1
ATOM 689 N N . ILE A 1 86 ? -2.666 9.905 9.215 1.00 94.12 86 ILE A N 1
ATOM 690 C CA . ILE A 1 86 ? -2.797 8.477 9.540 1.00 94.12 86 ILE A CA 1
ATOM 691 C C . ILE A 1 86 ? -1.894 8.115 10.716 1.00 94.12 86 ILE A C 1
ATOM 693 O O . ILE A 1 86 ? -2.387 7.687 11.757 1.00 94.12 86 ILE A O 1
ATOM 697 N N . PHE A 1 87 ? -0.581 8.320 10.585 1.00 94.25 87 PHE A N 1
ATOM 698 C CA . PHE A 1 87 ? 0.383 7.886 11.602 1.00 94.25 87 PHE A CA 1
ATOM 699 C C . PHE A 1 87 ? 0.203 8.528 12.981 1.00 94.25 87 PHE A C 1
ATOM 701 O O . PHE A 1 87 ? 0.372 7.802 13.960 1.00 94.25 87 PHE A O 1
ATOM 708 N N . PRO A 1 88 ? -0.213 9.804 13.115 1.00 95.81 88 PRO A N 1
ATOM 709 C CA . PRO A 1 88 ? -0.485 10.386 14.429 1.00 95.81 88 PRO A CA 1
ATOM 710 C C . PRO A 1 88 ? -1.622 9.691 15.189 1.00 95.81 88 PRO A C 1
ATOM 712 O O . PRO A 1 88 ? -1.688 9.789 16.409 1.00 95.81 88 PRO A O 1
ATOM 715 N N . PHE A 1 89 ? -2.514 8.992 14.481 1.00 95.12 89 PHE A N 1
ATOM 716 C CA . PHE A 1 89 ? -3.704 8.361 15.056 1.00 95.12 89 PHE A CA 1
ATOM 717 C C . PHE A 1 89 ? -3.594 6.835 15.151 1.00 95.12 89 PHE A C 1
ATOM 719 O O . PHE A 1 89 ? -4.525 6.196 15.633 1.00 95.12 89 PHE A O 1
ATOM 726 N N . GLN A 1 90 ? -2.491 6.229 14.698 1.00 93.44 90 GLN A N 1
ATOM 727 C CA . GLN A 1 90 ? -2.369 4.766 14.642 1.00 93.44 90 GLN A CA 1
ATOM 728 C C . GLN A 1 90 ? -2.426 4.098 16.025 1.00 93.44 90 GLN A C 1
ATOM 730 O O . GLN A 1 90 ? -2.994 3.018 16.155 1.00 93.44 90 GLN A O 1
ATOM 735 N N . GLU A 1 91 ? -1.911 4.771 17.058 1.00 92.44 91 GLU A N 1
ATOM 736 C CA . GLU A 1 91 ? -1.925 4.297 18.452 1.00 92.44 91 GLU A CA 1
ATOM 737 C C . GLU A 1 91 ? -3.318 4.390 19.101 1.00 92.44 91 GLU A C 1
ATOM 739 O O . GLU A 1 91 ? -3.535 3.862 20.186 1.00 92.44 91 GLU A O 1
ATOM 744 N N . ASN A 1 92 ? -4.288 5.031 18.436 1.00 92.62 92 ASN A N 1
ATOM 745 C CA . ASN A 1 92 ? -5.678 5.076 18.899 1.00 92.62 92 ASN A CA 1
ATOM 746 C C . ASN A 1 92 ? -6.478 3.829 18.496 1.00 92.62 92 ASN A C 1
ATOM 748 O O . ASN A 1 92 ? -7.682 3.778 18.761 1.00 92.62 92 ASN A O 1
ATOM 752 N N . ALA A 1 93 ? -5.867 2.886 17.776 1.00 95.88 93 ALA A N 1
ATOM 753 C CA . ALA A 1 93 ? -6.520 1.659 17.355 1.00 95.88 93 ALA A CA 1
ATOM 754 C C . ALA A 1 93 ? -6.600 0.649 18.505 1.00 95.88 93 ALA A C 1
ATOM 756 O O . ALA A 1 93 ? -5.627 0.426 19.219 1.00 95.88 93 ALA A O 1
ATOM 757 N N . ASP A 1 94 ? -7.747 -0.015 18.624 1.00 96.62 94 ASP A N 1
ATOM 758 C CA . ASP A 1 94 ? -7.942 -1.125 19.558 1.00 96.62 94 ASP A CA 1
ATOM 759 C C . ASP A 1 94 ? -7.261 -2.403 19.042 1.00 96.62 94 ASP A C 1
ATOM 761 O O . ASP A 1 94 ? -6.776 -3.225 19.819 1.00 96.62 94 ASP A O 1
ATOM 765 N N . TYR A 1 95 ? -7.199 -2.561 17.714 1.00 97.12 95 TYR A N 1
ATOM 766 C CA . TYR A 1 95 ? -6.580 -3.708 17.055 1.00 97.12 95 TYR A CA 1
ATOM 767 C C . TYR A 1 95 ? -5.671 -3.280 15.907 1.00 97.12 95 TYR A C 1
ATOM 769 O O . TYR A 1 95 ? -6.040 -2.473 15.051 1.00 97.12 95 TYR A O 1
ATOM 777 N N . MET A 1 96 ? -4.498 -3.905 15.853 1.00 95.19 96 MET A N 1
ATOM 778 C CA . MET A 1 96 ? -3.530 -3.766 14.773 1.00 95.19 96 MET A CA 1
ATOM 779 C C . MET A 1 96 ? -3.542 -5.027 13.911 1.00 95.19 96 MET A C 1
ATOM 781 O O . MET A 1 96 ? -3.314 -6.126 14.416 1.00 95.19 96 MET A O 1
ATOM 785 N N . PHE A 1 97 ? -3.733 -4.878 12.602 1.00 94.88 97 PHE A N 1
ATOM 786 C CA . PHE A 1 97 ? -3.616 -5.980 11.652 1.00 94.88 97 PHE A CA 1
ATOM 787 C C . PHE A 1 97 ? -2.483 -5.723 10.660 1.00 94.88 97 PHE A C 1
ATOM 789 O O . PHE A 1 97 ? -2.533 -4.799 9.844 1.00 94.88 97 PHE A O 1
ATOM 796 N N . ASN A 1 98 ? -1.452 -6.569 10.710 1.00 93.69 98 ASN A N 1
ATOM 797 C CA . ASN A 1 98 ? -0.382 -6.541 9.727 1.00 93.69 98 ASN A CA 1
ATOM 798 C C . ASN A 1 98 ? -0.746 -7.412 8.519 1.00 93.69 98 ASN A C 1
ATOM 800 O O . ASN A 1 98 ? -0.667 -8.634 8.562 1.00 93.69 98 ASN A O 1
ATOM 804 N N . SER A 1 99 ? -1.105 -6.755 7.426 1.00 94.12 99 SER A N 1
ATOM 805 C CA . SER A 1 99 ? -1.408 -7.352 6.130 1.00 94.12 99 SER A CA 1
ATOM 806 C C . SER A 1 99 ? -0.161 -7.705 5.305 1.00 94.12 99 SER A C 1
ATOM 808 O O . SER A 1 99 ? -0.307 -8.059 4.135 1.00 94.12 99 SER A O 1
ATOM 810 N N . SER A 1 100 ? 1.066 -7.551 5.825 1.00 93.69 100 SER A N 1
ATOM 811 C CA . SER A 1 100 ? 2.273 -7.989 5.106 1.00 93.69 100 SER A CA 1
ATOM 812 C C . SER A 1 100 ? 2.357 -9.514 5.025 1.00 93.69 100 SER A C 1
ATOM 814 O O . SER A 1 100 ? 1.890 -10.227 5.911 1.00 93.69 100 SER A O 1
ATOM 816 N N . LEU A 1 101 ? 2.931 -10.028 3.935 1.00 93.75 101 LEU A N 1
ATOM 817 C CA . LEU A 1 101 ? 3.137 -11.467 3.750 1.00 93.75 101 LEU A CA 1
ATOM 818 C C . LEU A 1 101 ? 4.598 -11.725 3.404 1.00 93.75 101 LEU A C 1
ATOM 820 O O . LEU A 1 101 ? 5.134 -11.131 2.475 1.00 93.75 101 LEU A O 1
ATOM 824 N N . THR A 1 102 ? 5.227 -12.683 4.079 1.00 91.12 102 THR A N 1
ATOM 825 C CA . THR A 1 102 ? 6.658 -13.015 3.929 1.00 91.12 102 THR A CA 1
ATOM 826 C C . THR A 1 102 ? 7.072 -13.386 2.497 1.00 91.12 102 THR A C 1
ATOM 828 O O . THR A 1 102 ? 8.247 -13.345 2.156 1.00 91.12 102 THR A O 1
ATOM 831 N N . TYR A 1 103 ? 6.130 -13.755 1.632 1.00 92.06 103 TYR A N 1
ATOM 832 C CA . TYR A 1 103 ? 6.403 -14.141 0.246 1.00 92.06 103 TYR A CA 1
ATOM 833 C C . TYR A 1 103 ? 5.932 -13.103 -0.786 1.00 92.06 103 TYR A C 1
ATOM 835 O O . TYR A 1 103 ? 6.098 -13.316 -1.987 1.00 92.06 103 TYR A O 1
ATOM 843 N N . GLU A 1 104 ? 5.342 -11.981 -0.357 1.00 93.88 104 GLU A N 1
ATOM 844 C CA . GLU A 1 104 ? 4.660 -11.062 -1.274 1.00 93.88 104 GLU A CA 1
ATOM 845 C C . GLU A 1 104 ? 5.579 -10.450 -2.322 1.00 93.88 104 GLU A C 1
ATOM 847 O O . GLU A 1 104 ? 5.173 -10.294 -3.468 1.00 93.88 104 GLU A O 1
ATOM 852 N N . LEU A 1 105 ? 6.828 -10.143 -1.964 1.00 94.62 105 LEU A N 1
ATOM 853 C CA . LEU A 1 105 ? 7.772 -9.538 -2.898 1.00 94.62 105 LEU A CA 1
ATOM 854 C C . LEU A 1 105 ? 8.082 -10.477 -4.062 1.00 94.62 105 LEU A C 1
ATOM 856 O O . LEU A 1 105 ? 8.170 -10.018 -5.196 1.00 94.62 105 LEU A O 1
ATOM 860 N N . GLY A 1 106 ? 8.181 -11.785 -3.807 1.00 95.06 106 GLY A N 1
ATOM 861 C CA . GLY A 1 106 ? 8.375 -12.777 -4.865 1.00 95.06 106 GLY A CA 1
ATOM 862 C C . GLY A 1 106 ? 7.176 -12.881 -5.808 1.00 95.06 106 GLY A C 1
ATOM 863 O O . GLY A 1 106 ? 7.335 -13.171 -6.989 1.00 95.06 106 GLY A O 1
ATOM 864 N N . ILE A 1 107 ? 5.974 -12.587 -5.316 1.00 96.00 107 ILE A N 1
ATOM 865 C CA . ILE A 1 107 ? 4.757 -12.542 -6.130 1.00 96.00 107 ILE A CA 1
ATOM 866 C C . ILE A 1 107 ? 4.668 -11.227 -6.915 1.00 96.00 107 ILE A C 1
ATOM 868 O O . ILE A 1 107 ? 4.486 -11.242 -8.132 1.00 96.00 107 ILE A O 1
ATOM 872 N N . LEU A 1 108 ? 4.835 -10.088 -6.237 1.00 96.19 108 LEU A N 1
ATOM 873 C CA . LEU A 1 108 ? 4.699 -8.749 -6.812 1.00 96.19 108 LEU A CA 1
ATOM 874 C C . LEU A 1 108 ? 5.814 -8.410 -7.804 1.00 96.19 108 LEU A C 1
ATOM 876 O O . LEU A 1 108 ? 5.573 -7.618 -8.715 1.00 96.19 108 LEU A O 1
ATOM 880 N N . ARG A 1 109 ? 7.011 -9.002 -7.661 1.00 96.31 109 ARG A N 1
ATOM 881 C CA . ARG A 1 109 ? 8.190 -8.702 -8.489 1.00 96.31 109 ARG A CA 1
ATOM 882 C C . ARG A 1 109 ? 7.863 -8.704 -9.975 1.00 96.31 109 ARG A C 1
ATOM 884 O O . ARG A 1 109 ? 8.007 -7.666 -10.605 1.00 96.31 109 ARG A O 1
ATOM 891 N N . LYS A 1 110 ? 7.395 -9.816 -10.543 1.00 94.50 110 LYS A N 1
ATOM 892 C CA . LYS A 1 110 ? 7.106 -9.923 -11.989 1.00 94.50 110 LYS A CA 1
ATOM 893 C C . LYS A 1 110 ? 6.059 -8.926 -12.502 1.00 94.50 110 LYS A C 1
ATOM 895 O O . LYS A 1 110 ? 6.091 -8.571 -13.680 1.00 94.50 110 LYS A O 1
ATOM 900 N N . HIS A 1 111 ? 5.142 -8.489 -11.636 1.00 95.31 111 HIS A N 1
ATOM 901 C CA . HIS A 1 111 ? 4.100 -7.518 -11.971 1.00 95.31 111 HIS A CA 1
ATOM 902 C C . HIS A 1 111 ? 4.678 -6.102 -11.962 1.00 95.31 111 HIS A C 1
ATOM 904 O O . HIS A 1 111 ? 4.623 -5.406 -12.972 1.00 95.31 111 HIS A O 1
ATOM 910 N N . ALA A 1 112 ? 5.330 -5.707 -10.868 1.00 97.50 112 ALA A N 1
ATOM 911 C CA . ALA A 1 112 ? 5.939 -4.387 -10.734 1.00 97.50 112 ALA A CA 1
ATOM 912 C C . ALA A 1 112 ? 7.143 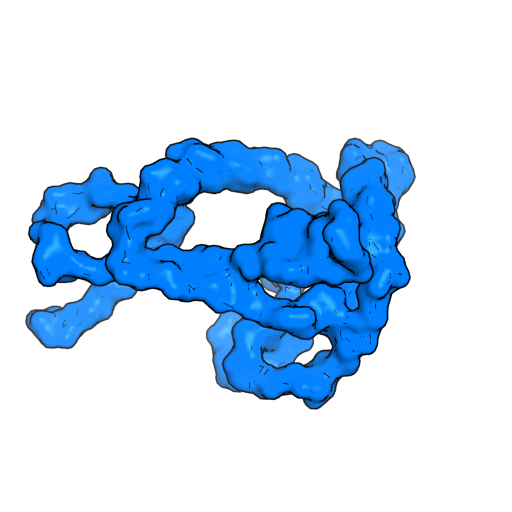-4.183 -11.669 1.00 97.50 112 ALA A C 1
ATOM 914 O O . ALA A 1 112 ? 7.309 -3.104 -12.229 1.00 97.50 112 ALA A O 1
ATOM 915 N N . TRP A 1 113 ? 7.958 -5.217 -11.893 1.00 97.75 113 TRP A N 1
ATOM 916 C CA . TRP A 1 113 ? 9.166 -5.161 -12.722 1.00 97.75 113 TRP A CA 1
ATOM 917 C C . TRP A 1 113 ? 8.871 -4.660 -14.137 1.00 97.75 113 TRP A C 1
ATOM 919 O O . TRP A 1 113 ? 9.539 -3.750 -14.624 1.00 97.75 113 TRP A O 1
ATOM 929 N N . LYS A 1 114 ? 7.829 -5.203 -14.779 1.00 95.25 114 LYS A N 1
ATOM 930 C CA . LYS A 1 114 ? 7.404 -4.784 -16.124 1.00 95.25 114 LYS A CA 1
AT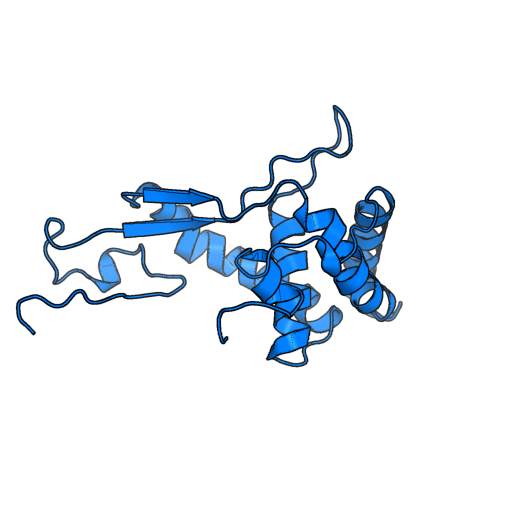OM 931 C C . LYS A 1 114 ? 6.987 -3.313 -16.152 1.00 95.25 114 LYS A C 1
ATOM 933 O O . LYS A 1 114 ? 7.329 -2.592 -17.083 1.00 95.25 114 LYS A O 1
ATOM 938 N N . LEU A 1 115 ? 6.272 -2.859 -15.122 1.00 97.56 115 LEU A N 1
ATOM 939 C CA . LEU A 1 115 ? 5.814 -1.472 -15.018 1.00 97.56 115 LEU A CA 1
ATOM 940 C C . LEU A 1 115 ? 6.988 -0.507 -14.827 1.00 97.56 115 LEU A C 1
ATOM 942 O O . LEU A 1 115 ? 7.046 0.532 -15.482 1.00 97.56 115 LEU A O 1
ATOM 946 N N . LEU A 1 116 ? 7.941 -0.876 -13.973 1.00 98.25 116 LEU A N 1
ATOM 947 C CA . LEU A 1 116 ? 9.141 -0.096 -13.685 1.00 98.25 116 LEU A CA 1
ATOM 948 C C . LEU A 1 116 ? 10.064 0.023 -14.908 1.00 98.25 116 LEU A C 1
ATOM 950 O O . LEU A 1 116 ? 10.560 1.113 -15.196 1.00 98.25 116 LEU A O 1
ATOM 954 N N . GLN A 1 117 ? 10.244 -1.060 -15.675 1.00 97.56 117 GLN A N 1
ATOM 955 C CA . GLN A 1 117 ? 11.041 -1.043 -16.911 1.00 97.56 117 GLN A CA 1
ATOM 956 C C . GLN A 1 117 ? 10.487 -0.091 -17.981 1.00 97.56 117 GLN A C 1
ATOM 958 O O . GLN A 1 117 ? 11.253 0.431 -18.788 1.00 97.56 117 GLN A O 1
ATOM 963 N N . ASN A 1 118 ? 9.178 0.173 -17.970 1.00 96.56 118 ASN A N 1
ATOM 964 C CA . ASN A 1 118 ? 8.530 1.084 -18.914 1.00 96.56 118 ASN A CA 1
ATOM 965 C C . ASN A 1 118 ? 8.682 2.571 -18.538 1.00 96.56 118 ASN A C 1
ATOM 967 O O . ASN A 1 118 ? 8.214 3.446 -19.270 1.00 96.56 118 ASN A O 1
ATOM 971 N N . VAL A 1 119 ? 9.322 2.895 -17.409 1.00 97.81 119 VAL A N 1
ATOM 972 C CA . VAL A 1 119 ? 9.593 4.288 -17.032 1.00 97.81 119 VAL A CA 1
ATOM 973 C C . VAL A 1 119 ? 10.722 4.846 -17.904 1.00 97.81 119 VAL A C 1
ATOM 975 O O . VAL A 1 119 ? 11.856 4.375 -17.863 1.00 97.81 119 VAL A O 1
ATOM 978 N N . SER A 1 120 ? 10.417 5.883 -18.689 1.00 97.25 120 SER A N 1
ATOM 979 C CA . SER A 1 120 ? 11.386 6.546 -19.574 1.00 97.25 120 SER A CA 1
ATOM 980 C C . SER A 1 120 ? 12.568 7.145 -18.808 1.00 97.25 120 SER A C 1
ATOM 982 O O . SER A 1 120 ? 12.376 7.771 -17.766 1.00 97.25 120 SER A O 1
ATOM 984 N N . LYS A 1 121 ? 13.771 7.055 -19.394 1.00 96.88 121 LYS A N 1
ATOM 985 C CA . LYS A 1 121 ? 15.015 7.666 -18.885 1.00 96.88 121 LYS A CA 1
ATOM 986 C C . LYS A 1 121 ? 14.923 9.179 -18.673 1.00 96.88 121 LYS A C 1
ATOM 988 O O . LYS A 1 121 ? 15.609 9.713 -17.814 1.00 96.88 121 LYS A O 1
ATOM 993 N N . ASN A 1 122 ? 14.055 9.853 -19.427 1.00 96.69 122 ASN A N 1
ATOM 994 C CA . ASN A 1 122 ? 13.851 11.301 -19.330 1.00 96.69 122 ASN A CA 1
ATOM 995 C C . ASN A 1 122 ? 12.810 11.687 -18.264 1.00 96.69 122 ASN A C 1
ATOM 997 O O . ASN A 1 122 ? 12.497 12.864 -18.102 1.00 96.69 122 ASN A O 1
ATOM 1001 N N . SER A 1 123 ? 12.212 10.715 -17.568 1.00 96.69 123 SER A N 1
ATOM 1002 C CA . SER A 1 123 ? 11.226 10.981 -16.525 1.00 96.69 123 SER A CA 1
ATOM 1003 C C . SER A 1 123 ? 11.899 11.325 -15.199 1.00 96.69 123 SER A C 1
ATOM 1005 O O . SER A 1 123 ? 12.851 10.665 -14.791 1.00 96.69 123 SER A O 1
ATOM 1007 N N . SER A 1 124 ? 11.317 12.264 -14.449 1.00 95.31 124 SER A N 1
ATOM 1008 C CA . SER A 1 124 ? 11.692 12.520 -13.051 1.00 95.31 124 SER A CA 1
ATOM 1009 C C . SER A 1 124 ? 11.572 11.279 -12.153 1.00 95.31 124 SER A C 1
ATOM 1011 O O . SER A 1 124 ? 12.281 11.171 -11.158 1.00 95.31 124 SER A O 1
ATOM 1013 N N . ALA A 1 125 ? 10.727 10.310 -12.520 1.00 97.19 125 ALA A N 1
ATOM 1014 C CA . ALA A 1 125 ? 10.555 9.054 -11.794 1.00 97.19 125 ALA A CA 1
ATOM 1015 C C . ALA A 1 125 ? 11.626 7.989 -12.117 1.00 97.19 125 ALA A C 1
ATOM 1017 O O . ALA A 1 125 ? 11.624 6.920 -11.508 1.00 97.19 125 ALA A O 1
ATOM 1018 N N . TYR A 1 126 ? 12.527 8.233 -13.078 1.00 97.81 126 TYR A N 1
ATOM 1019 C CA . TYR A 1 126 ? 13.455 7.210 -13.571 1.00 97.81 126 TYR A CA 1
ATOM 1020 C C . TYR A 1 126 ? 14.451 6.725 -12.511 1.00 97.81 126 TYR A C 1
ATOM 1022 O O . TYR A 1 126 ? 14.703 5.523 -12.402 1.00 97.81 126 TYR A O 1
ATOM 1030 N N . MET A 1 127 ? 14.990 7.646 -11.708 1.00 97.50 127 MET A N 1
ATOM 1031 C CA . MET A 1 127 ? 15.931 7.311 -10.635 1.00 97.50 127 MET A CA 1
ATOM 1032 C C . MET A 1 127 ? 15.294 6.373 -9.611 1.00 97.50 127 MET A C 1
ATOM 1034 O O . MET A 1 127 ? 15.864 5.337 -9.274 1.00 97.50 127 MET A O 1
ATOM 1038 N N . GLU A 1 128 ? 14.075 6.696 -9.181 1.00 97.44 128 GLU A N 1
ATOM 1039 C CA . GLU A 1 128 ? 13.341 5.881 -8.218 1.00 97.44 128 GLU A CA 1
ATOM 1040 C C . GLU A 1 128 ? 12.929 4.530 -8.814 1.00 97.44 128 GLU A C 1
ATOM 1042 O O . GLU A 1 128 ? 13.055 3.494 -8.162 1.00 97.44 128 GLU A O 1
ATOM 1047 N N . SER A 1 129 ? 12.537 4.510 -10.092 1.00 98.12 129 SER A N 1
ATOM 1048 C CA . SER A 1 129 ? 12.265 3.256 -10.797 1.00 98.12 129 SER A CA 1
ATOM 1049 C C . SER A 1 129 ? 13.494 2.341 -10.829 1.00 98.12 129 SER A C 1
ATOM 1051 O O . SER A 1 129 ? 13.413 1.155 -10.507 1.00 98.12 129 SER A O 1
ATOM 1053 N N . THR A 1 130 ? 14.661 2.907 -11.145 1.00 98.19 130 THR A N 1
ATOM 1054 C CA . THR A 1 130 ? 15.933 2.175 -11.195 1.00 98.19 130 THR A CA 1
ATOM 1055 C C . THR A 1 130 ? 16.324 1.638 -9.817 1.00 98.19 130 THR A C 1
ATOM 1057 O O . THR A 1 130 ? 16.759 0.491 -9.711 1.00 98.19 130 THR A O 1
ATOM 1060 N N . ARG A 1 131 ? 16.111 2.419 -8.748 1.00 97.25 131 ARG A N 1
ATOM 1061 C CA . ARG A 1 131 ? 16.340 1.986 -7.362 1.00 97.25 131 ARG A CA 1
ATOM 1062 C C . ARG A 1 131 ? 15.475 0.776 -6.998 1.00 97.25 131 ARG A C 1
ATOM 1064 O O . ARG A 1 131 ? 15.991 -0.212 -6.475 1.00 97.25 131 ARG A O 1
ATOM 1071 N N . LEU A 1 132 ? 14.179 0.827 -7.313 1.00 97.50 132 LEU A N 1
ATOM 1072 C CA . LEU A 1 132 ? 13.246 -0.274 -7.057 1.00 97.50 132 LEU A CA 1
ATOM 1073 C C . LEU A 1 132 ? 13.586 -1.522 -7.881 1.00 97.50 132 LEU A C 1
ATOM 1075 O O . LEU A 1 132 ? 13.528 -2.630 -7.353 1.00 97.50 132 LEU A O 1
ATOM 1079 N N . LEU A 1 133 ? 13.991 -1.363 -9.146 1.00 97.81 133 LEU A N 1
ATOM 1080 C CA . LEU A 1 133 ? 14.485 -2.473 -9.969 1.00 97.81 133 LEU A CA 1
ATOM 1081 C C . LEU A 1 133 ? 15.743 -3.110 -9.366 1.00 97.81 133 LEU A C 1
ATOM 1083 O O . LEU A 1 133 ? 15.839 -4.335 -9.320 1.00 97.81 133 LEU A O 1
ATOM 1087 N N . GLY A 1 134 ? 16.673 -2.299 -8.854 1.00 96.06 134 GLY A N 1
ATOM 1088 C CA . GLY A 1 134 ? 17.851 -2.779 -8.129 1.00 96.06 134 GLY A CA 1
ATOM 1089 C C . GLY A 1 134 ? 17.464 -3.631 -6.919 1.00 96.06 134 GLY A C 1
ATOM 1090 O O . GLY A 1 134 ? 17.897 -4.775 -6.809 1.00 96.06 134 GLY A O 1
ATOM 1091 N N . MET A 1 135 ? 16.558 -3.135 -6.075 1.00 94.75 135 MET A N 1
ATOM 1092 C CA . MET A 1 135 ? 16.028 -3.889 -4.933 1.00 94.75 135 MET A CA 1
ATOM 1093 C C . MET A 1 135 ? 15.361 -5.209 -5.361 1.00 94.75 135 MET A C 1
ATOM 1095 O O . MET A 1 135 ? 15.651 -6.267 -4.804 1.00 94.75 135 MET A O 1
ATOM 1099 N N . LEU A 1 136 ? 14.499 -5.172 -6.381 1.00 95.62 136 LEU A N 1
ATOM 1100 C CA . LEU A 1 136 ? 13.791 -6.350 -6.895 1.00 95.62 136 LEU A CA 1
ATOM 1101 C C . LEU A 1 136 ? 14.708 -7.357 -7.601 1.00 95.62 136 LEU A C 1
ATOM 1103 O O . LEU A 1 136 ? 14.309 -8.508 -7.793 1.00 95.62 136 LEU A O 1
ATOM 1107 N N . SER A 1 137 ? 15.925 -6.963 -7.984 1.00 95.31 137 SER A N 1
ATOM 1108 C CA . SER A 1 137 ? 16.895 -7.868 -8.610 1.00 95.31 137 SER A CA 1
ATOM 1109 C C . SER A 1 137 ? 17.377 -8.965 -7.651 1.00 95.31 137 SER A C 1
ATOM 1111 O O . SER A 1 137 ? 17.725 -10.055 -8.098 1.00 95.31 137 SER A O 1
ATOM 1113 N N . HIS A 1 138 ? 17.299 -8.718 -6.338 1.00 93.25 138 HIS A N 1
ATOM 1114 C CA . HIS A 1 138 ? 17.647 -9.676 -5.284 1.00 93.25 138 HIS A CA 1
ATOM 1115 C C . HIS A 1 138 ? 16.505 -10.640 -4.926 1.00 93.25 138 HIS A C 1
ATOM 1117 O O . HIS A 1 138 ? 16.685 -11.551 -4.119 1.00 93.25 138 HIS A O 1
ATOM 1123 N N . VAL A 1 139 ? 15.320 -10.452 -5.509 1.00 92.56 139 VAL A N 1
ATOM 1124 C CA . VAL A 1 139 ? 14.124 -11.242 -5.210 1.00 92.56 139 VAL A CA 1
ATOM 1125 C C . VAL A 1 139 ? 13.880 -12.249 -6.336 1.00 92.56 139 VAL A C 1
ATOM 1127 O O . VAL A 1 139 ? 14.039 -11.934 -7.514 1.00 92.56 139 VAL A O 1
ATOM 1130 N N . ARG A 1 140 ? 13.478 -13.476 -5.990 1.00 93.88 140 ARG A N 1
ATOM 1131 C CA . ARG A 1 140 ? 13.075 -14.502 -6.966 1.00 93.88 140 ARG A CA 1
ATOM 1132 C C . ARG A 1 140 ? 11.566 -14.493 -7.165 1.00 93.88 140 ARG A C 1
ATOM 1134 O O . ARG A 1 140 ? 10.824 -14.328 -6.200 1.00 93.88 140 ARG A O 1
ATOM 1141 N N . ASP A 1 141 ? 11.129 -14.707 -8.404 1.00 96.56 141 ASP A N 1
ATOM 1142 C CA . ASP A 1 141 ? 9.703 -14.826 -8.700 1.00 96.56 141 ASP A CA 1
ATOM 1143 C C . ASP A 1 141 ? 9.106 -16.072 -8.053 1.00 96.56 141 ASP A C 1
ATOM 1145 O O . ASP A 1 141 ? 9.687 -17.159 -8.085 1.00 96.56 141 ASP A O 1
ATOM 1149 N N . ILE A 1 142 ? 7.894 -15.908 -7.539 1.00 96.19 142 ILE A N 1
ATOM 1150 C CA . ILE A 1 142 ? 7.027 -16.998 -7.117 1.00 96.19 142 ILE A CA 1
ATOM 1151 C C . ILE A 1 142 ? 5.861 -17.067 -8.123 1.00 96.19 142 ILE A C 1
ATOM 1153 O O . ILE A 1 142 ? 5.265 -16.035 -8.457 1.00 96.19 142 ILE A O 1
ATOM 1157 N N . PRO A 1 143 ? 5.533 -18.247 -8.681 1.00 94.94 143 PRO A N 1
ATOM 1158 C CA . PRO A 1 143 ? 4.391 -18.402 -9.581 1.00 94.94 143 PRO A CA 1
ATOM 1159 C C . PRO A 1 143 ? 3.057 -18.046 -8.909 1.00 94.94 143 PRO A C 1
ATOM 1161 O O . PRO A 1 143 ? 2.806 -18.448 -7.776 1.00 94.94 143 PRO A O 1
ATOM 1164 N N . ASP A 1 144 ? 2.156 -17.361 -9.631 1.00 93.31 144 ASP A N 1
ATOM 1165 C CA . ASP A 1 144 ? 0.844 -16.970 -9.076 1.00 93.31 144 ASP A CA 1
ATOM 1166 C C . ASP A 1 144 ? -0.024 -18.197 -8.787 1.00 93.31 144 ASP A C 1
ATOM 1168 O O . ASP A 1 144 ? -0.874 -18.152 -7.907 1.00 93.31 144 ASP A O 1
ATOM 1172 N N . ALA A 1 145 ? 0.200 -19.314 -9.484 1.00 93.50 145 ALA A N 1
ATOM 1173 C CA . ALA A 1 145 ? -0.521 -20.567 -9.266 1.00 93.50 145 ALA A CA 1
ATOM 1174 C C . ALA A 1 145 ? -0.318 -21.157 -7.856 1.00 93.50 145 ALA A C 1
ATOM 1176 O O . ALA A 1 145 ? -1.152 -21.933 -7.406 1.00 93.50 145 ALA A O 1
ATOM 1177 N N . LEU A 1 146 ? 0.758 -20.782 -7.151 1.00 94.88 146 LEU A N 1
ATOM 1178 C CA . LEU A 1 146 ? 1.031 -21.259 -5.790 1.00 94.88 146 LEU A CA 1
ATOM 1179 C C . LEU A 1 146 ? 0.311 -20.445 -4.708 1.00 94.88 146 LEU A C 1
ATOM 1181 O O . LEU A 1 146 ? 0.299 -20.840 -3.545 1.00 94.88 146 LEU A O 1
ATOM 1185 N N . VAL A 1 147 ? -0.269 -19.296 -5.063 1.00 95.38 147 VAL A N 1
ATOM 1186 C CA . VAL A 1 147 ? -0.949 -18.424 -4.103 1.00 95.38 147 VAL A CA 1
ATOM 1187 C C . VAL A 1 147 ? -2.349 -18.978 -3.807 1.00 95.38 147 VAL A C 1
ATOM 1189 O O . VAL A 1 147 ? -3.128 -19.183 -4.739 1.00 95.38 147 VAL A O 1
ATOM 1192 N N . PRO A 1 148 ? -2.745 -19.169 -2.540 1.00 95.25 148 PRO A N 1
ATOM 1193 C CA . PRO A 1 148 ? -4.117 -19.554 -2.212 1.00 95.25 148 PRO A CA 1
ATOM 1194 C C . PRO A 1 148 ? -5.145 -18.546 -2.747 1.00 95.25 148 PRO A C 1
ATOM 1196 O O . PRO A 1 148 ? -4.914 -17.337 -2.717 1.00 95.25 148 PRO A O 1
ATOM 1199 N N . HIS A 1 149 ? -6.301 -19.018 -3.220 1.00 94.69 149 HIS A N 1
ATOM 1200 C CA . HIS A 1 149 ? -7.345 -18.139 -3.774 1.00 94.69 149 HIS A CA 1
ATOM 1201 C C . HIS A 1 149 ? -7.977 -17.196 -2.734 1.00 94.69 149 HIS A C 1
ATOM 1203 O O . HIS A 1 149 ? -8.565 -16.186 -3.100 1.00 94.69 149 HIS A O 1
ATOM 1209 N N . ASN A 1 150 ? -7.844 -17.500 -1.443 1.00 94.38 150 ASN A N 1
ATOM 1210 C CA . ASN A 1 150 ? -8.286 -16.656 -0.330 1.00 94.38 150 ASN A CA 1
ATOM 1211 C C . ASN A 1 150 ? -7.158 -15.789 0.266 1.00 94.38 150 ASN A C 1
ATOM 1213 O O . ASN A 1 150 ? -7.359 -15.164 1.304 1.00 94.38 150 ASN A O 1
ATOM 1217 N N . SER A 1 151 ? -5.969 -15.755 -0.349 1.00 94.69 151 SER A N 1
ATOM 1218 C CA . SER A 1 151 ? -4.871 -14.895 0.104 1.00 94.69 151 SER A CA 1
ATOM 1219 C C . SER A 1 151 ? -5.129 -13.433 -0.259 1.00 94.69 151 SER A C 1
ATOM 1221 O O . SER A 1 151 ? -5.479 -13.129 -1.395 1.00 94.69 151 SER A O 1
ATOM 1223 N N . ILE A 1 152 ? -4.855 -12.510 0.665 1.00 93.06 152 ILE A N 1
ATOM 1224 C CA . ILE A 1 152 ? -4.991 -11.059 0.441 1.00 93.06 152 ILE A CA 1
ATOM 1225 C C . ILE A 1 152 ? -4.133 -10.540 -0.723 1.00 93.06 152 ILE A C 1
ATOM 1227 O O . ILE A 1 152 ? -4.506 -9.575 -1.379 1.00 93.06 152 ILE A O 1
ATOM 1231 N N . ILE A 1 153 ? -3.018 -11.206 -1.060 1.00 94.38 153 ILE A N 1
ATOM 1232 C CA . ILE A 1 153 ? -2.179 -10.791 -2.198 1.00 94.38 153 ILE A CA 1
ATOM 1233 C C . ILE A 1 153 ? -2.888 -10.977 -3.553 1.00 94.38 153 ILE A C 1
ATOM 1235 O O . ILE A 1 153 ? -2.443 -10.452 -4.577 1.00 94.38 153 ILE A O 1
ATOM 1239 N N . ARG A 1 154 ? -4.002 -11.722 -3.575 1.00 94.00 154 ARG A N 1
ATOM 1240 C CA . ARG A 1 154 ? -4.839 -11.916 -4.762 1.00 94.00 154 ARG A CA 1
ATOM 1241 C C . ARG A 1 154 ? -5.536 -10.640 -5.217 1.00 94.00 154 ARG A C 1
ATOM 1243 O O . ARG A 1 154 ? -5.842 -10.544 -6.402 1.00 94.00 154 ARG A O 1
ATOM 1250 N N . GLU A 1 155 ? -5.679 -9.646 -4.339 1.00 90.69 155 GLU A N 1
ATOM 1251 C CA . GLU A 1 155 ? -6.088 -8.287 -4.722 1.00 90.69 155 GLU A CA 1
ATOM 1252 C C . GLU A 1 155 ? -5.184 -7.720 -5.833 1.00 90.69 155 GLU A C 1
ATOM 1254 O O . GLU A 1 155 ? -5.667 -7.034 -6.729 1.00 90.69 155 GLU A O 1
ATOM 1259 N N . PHE A 1 156 ? -3.889 -8.059 -5.824 1.00 90.88 156 PHE A N 1
ATOM 1260 C CA . PHE A 1 156 ? -2.879 -7.525 -6.749 1.00 90.88 156 PHE A CA 1
ATOM 1261 C C . PHE A 1 156 ? -2.529 -8.461 -7.913 1.00 90.88 156 PHE A C 1
ATOM 1263 O O . PHE A 1 156 ? -1.781 -8.074 -8.803 1.00 90.88 156 PHE A O 1
ATOM 1270 N N . THR A 1 157 ? -2.959 -9.726 -7.871 1.00 88.25 157 THR A N 1
ATOM 1271 C CA . THR A 1 157 ? -2.463 -10.775 -8.788 1.00 88.25 157 THR A CA 1
ATOM 1272 C C . THR A 1 157 ? -3.554 -11.567 -9.495 1.00 88.25 157 THR A C 1
ATOM 1274 O O . THR A 1 157 ? -3.248 -12.535 -10.192 1.00 88.25 157 THR A O 1
ATOM 1277 N N . ASN A 1 158 ? -4.816 -11.142 -9.365 1.00 85.06 158 ASN A N 1
ATOM 1278 C CA . ASN A 1 158 ? -6.004 -11.857 -9.843 1.00 85.06 158 ASN A CA 1
ATOM 1279 C C . ASN A 1 158 ? -6.172 -13.251 -9.213 1.00 85.06 158 ASN A C 1
ATOM 1281 O O . ASN A 1 158 ? -5.308 -13.757 -8.497 1.00 85.06 158 ASN A O 1
ATOM 1285 N N . GLY A 1 159 ? -7.307 -13.897 -9.499 1.00 87.44 159 GLY A N 1
ATOM 1286 C CA . GLY A 1 159 ? -7.599 -15.259 -9.039 1.00 87.44 159 GLY A CA 1
ATOM 1287 C C . GLY A 1 159 ? -8.058 -15.339 -7.583 1.00 87.44 159 GLY A C 1
ATOM 1288 O O . GLY A 1 159 ? -7.911 -16.391 -6.963 1.00 87.44 159 GLY A O 1
ATOM 1289 N N . SER A 1 160 ? -8.571 -14.237 -7.034 1.00 90.88 160 SER A N 1
ATOM 1290 C CA . SER A 1 160 ? -9.219 -14.233 -5.724 1.00 90.88 160 SER A CA 1
ATOM 1291 C C . SER A 1 160 ? -10.576 -14.928 -5.778 1.00 90.88 160 SER A C 1
ATOM 1293 O O . SER A 1 160 ? -11.273 -14.850 -6.790 1.00 90.88 160 SER A O 1
ATOM 1295 N N . VAL A 1 161 ? -10.975 -15.563 -4.675 1.00 92.38 161 VAL A N 1
ATOM 1296 C CA . VAL A 1 161 ? -12.380 -15.954 -4.459 1.00 92.38 161 VAL A CA 1
ATOM 1297 C C . VAL A 1 161 ? -13.278 -14.749 -4.166 1.00 92.38 161 VAL A C 1
ATOM 1299 O O . VAL A 1 161 ? -14.496 -14.839 -4.314 1.00 92.38 161 VAL A O 1
ATOM 1302 N N . PHE A 1 162 ? -12.687 -13.629 -3.748 1.00 89.88 162 PHE A N 1
ATOM 1303 C CA . PHE A 1 162 ? -13.392 -12.383 -3.476 1.00 89.88 162 PHE A CA 1
ATOM 1304 C C . PHE A 1 162 ? -13.523 -11.544 -4.752 1.00 89.88 162 PHE A C 1
ATOM 1306 O O . PHE A 1 162 ? -12.669 -11.595 -5.638 1.00 89.88 162 PHE A O 1
ATOM 1313 N N . ARG A 1 163 ? -14.605 -10.766 -4.838 1.00 83.00 163 ARG A N 1
ATOM 1314 C CA . ARG A 1 163 ? -14.825 -9.789 -5.911 1.00 83.00 163 ARG A CA 1
ATOM 1315 C C . ARG A 1 163 ? -14.388 -8.413 -5.411 1.00 83.00 163 ARG A C 1
ATOM 1317 O O . ARG A 1 163 ? -14.762 -8.050 -4.298 1.00 83.00 163 ARG A O 1
ATOM 1324 N N . TYR A 1 164 ? -13.615 -7.702 -6.227 1.00 72.38 164 TYR A N 1
ATOM 1325 C CA . TYR A 1 164 ? -13.081 -6.365 -5.952 1.00 72.38 164 TYR A CA 1
ATOM 1326 C C . TYR A 1 164 ? -13.584 -5.370 -6.991 1.00 72.38 164 TYR A C 1
ATOM 1328 O O . TYR A 1 164 ? -13.763 -5.802 -8.156 1.00 72.38 164 TYR A O 1
#

Solvent-accessible surface area (backbone atoms only — not comparable to full-atom values): 9955 Å² total; per-residue (Å²): 110,98,87,58,84,88,85,80,83,61,79,53,66,60,44,59,80,84,46,66,90,55,61,70,93,81,58,84,38,75,39,79,44,53,69,50,84,58,51,84,52,102,82,44,70,47,56,36,68,55,57,49,48,46,54,47,40,38,36,40,29,75,79,67,68,44,50,42,48,59,47,54,66,48,43,60,60,52,51,54,48,37,62,71,54,33,62,80,32,54,85,68,35,79,40,80,43,71,72,46,57,101,60,45,64,21,48,46,37,71,58,39,49,59,40,38,70,68,43,50,85,88,40,92,39,26,66,60,33,51,51,52,50,57,60,48,66,80,51,63,78,47,68,76,88,76,56,60,43,85,39,78,69,22,80,60,66,57,73,39,80,67,89,132

Sequence (164 aa):
GEDDVLVMEGIHGLNDLLTASVPAKNKVKIYVSALNQLNIDNHNRIPTTDCRLLRRMVRDHQYRGYSARETLTRWVDVREGEEKNIFPFQENADYMFNSSLTYELGILRKHAWKLLQNVSKNSSAYMESTRLLGMLSHVRDIPDALVPHNSIIREFTNGSVFRY

Nearest PDB structures (foldseek):
  6kyy-assembly1_A  TM=2.769E-01  e=2.910E+00  Escherichia coli BL21(DE3)
  7nj0-assembly1_A  TM=3.217E-01  e=6.430E+00  Homo sapiens
  6vm6-assembly4_D  TM=2.116E-01  e=8.066E+00  Acinetobacter sp. ATCC 27244

pLDDT: mean 93.45, std 4.29, range [72.38, 98.25]